Protein AF-A0A0U5K564-F1 (afdb_monomer_lite)

Structure (mmCIF, N/CA/C/O backbone):
data_AF-A0A0U5K564-F1
#
_entry.id   AF-A0A0U5K564-F1
#
loop_
_atom_site.group_PDB
_atom_site.id
_atom_site.type_symbol
_atom_site.label_atom_id
_atom_site.label_alt_id
_atom_site.label_comp_id
_atom_site.label_asym_id
_atom_site.label_entity_id
_atom_site.label_seq_id
_atom_site.pdbx_PDB_ins_code
_atom_site.Cartn_x
_atom_site.Cartn_y
_atom_site.Cartn_z
_atom_site.occupancy
_atom_site.B_iso_or_equiv
_atom_site.auth_seq_id
_atom_site.auth_comp_id
_atom_site.auth_asym_id
_atom_site.auth_atom_id
_atom_site.pdbx_PDB_model_num
ATOM 1 N N . MET A 1 1 ? -19.449 -2.162 -7.744 1.00 60.78 1 MET A N 1
ATOM 2 C CA . MET A 1 1 ? -18.291 -2.873 -8.311 1.00 60.78 1 MET A CA 1
ATOM 3 C C . MET A 1 1 ? -17.247 -1.827 -8.659 1.00 60.78 1 MET A C 1
ATOM 5 O O . MET A 1 1 ? -17.632 -0.798 -9.207 1.00 60.78 1 MET A O 1
ATOM 9 N N . ILE A 1 2 ? -15.998 -2.015 -8.236 1.00 73.31 2 ILE A N 1
ATOM 10 C CA . ILE A 1 2 ? -14.864 -1.159 -8.616 1.00 73.31 2 ILE A CA 1
ATOM 11 C C . ILE A 1 2 ? -13.990 -2.021 -9.522 1.00 73.31 2 ILE A C 1
ATOM 13 O O . ILE A 1 2 ? -13.694 -3.156 -9.152 1.00 73.31 2 ILE A O 1
ATOM 17 N N . LEU A 1 3 ? -13.648 -1.491 -10.692 1.00 79.62 3 LEU A N 1
ATOM 18 C CA . LEU A 1 3 ? -12.834 -2.176 -11.689 1.00 79.62 3 LEU A CA 1
ATOM 19 C C . LEU A 1 3 ? -11.439 -1.564 -11.722 1.00 79.62 3 LEU A C 1
ATOM 21 O O . LEU A 1 3 ? -11.294 -0.353 -11.505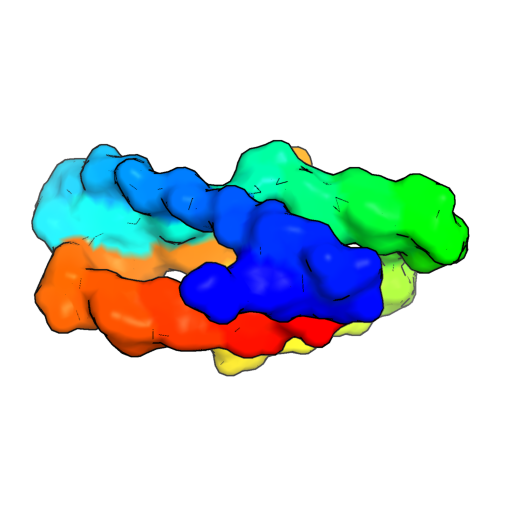 1.00 79.62 3 LEU A O 1
ATOM 25 N N . ASP A 1 4 ? -10.443 -2.404 -11.962 1.00 79.00 4 ASP A N 1
ATOM 26 C CA . ASP A 1 4 ? -9.065 -1.982 -12.180 1.00 79.00 4 ASP A CA 1
ATOM 27 C C . ASP A 1 4 ? -8.860 -1.469 -13.621 1.00 79.00 4 ASP A C 1
ATOM 29 O O . ASP A 1 4 ? -9.810 -1.300 -14.395 1.00 79.00 4 ASP A O 1
ATOM 33 N N . ASN A 1 5 ? -7.606 -1.212 -13.996 1.00 76.19 5 ASN A N 1
ATOM 34 C CA . ASN A 1 5 ? -7.256 -0.752 -15.342 1.00 76.19 5 ASN A CA 1
ATOM 35 C C 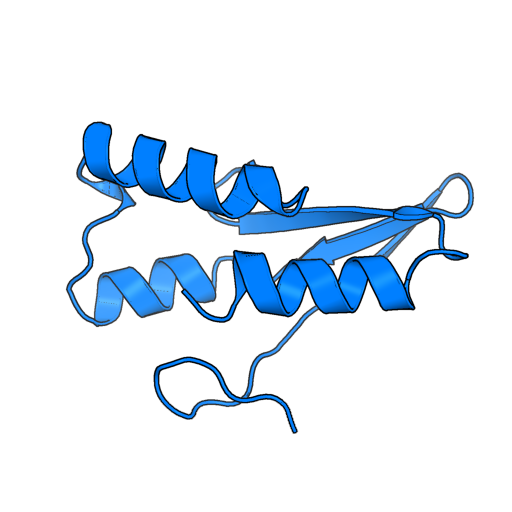. ASN A 1 5 ? -7.388 -1.825 -16.436 1.00 76.19 5 ASN A C 1
ATOM 37 O O . ASN A 1 5 ? -7.380 -1.482 -17.620 1.00 76.19 5 ASN A O 1
ATOM 41 N N . PHE A 1 6 ? -7.554 -3.090 -16.058 1.00 81.00 6 PHE A N 1
ATOM 42 C CA . PHE A 1 6 ? -7.755 -4.225 -16.956 1.00 81.00 6 PHE A CA 1
ATOM 43 C C . PHE A 1 6 ? -9.218 -4.693 -16.989 1.00 81.00 6 PHE A C 1
ATOM 45 O O . PHE A 1 6 ? -9.543 -5.654 -17.682 1.00 81.00 6 PHE A O 1
ATOM 52 N N . ASN A 1 7 ? -10.119 -3.935 -16.347 1.00 82.44 7 ASN A N 1
ATOM 53 C CA . ASN A 1 7 ? -11.554 -4.199 -16.258 1.00 82.44 7 ASN A CA 1
ATOM 54 C C . ASN A 1 7 ? -11.899 -5.457 -15.429 1.00 82.44 7 ASN A C 1
ATOM 56 O O . ASN A 1 7 ? -12.985 -6.023 -15.587 1.00 82.44 7 ASN A O 1
ATOM 60 N N . ASP A 1 8 ? -11.010 -5.837 -14.513 1.00 81.44 8 ASP A N 1
ATOM 61 C CA . ASP A 1 8 ? -11.192 -6.904 -13.534 1.00 81.44 8 ASP A CA 1
ATOM 62 C C . ASP A 1 8 ? -11.695 -6.358 -12.192 1.00 81.44 8 ASP A C 1
ATOM 64 O O . ASP A 1 8 ? -11.520 -5.186 -11.841 1.00 81.44 8 ASP A O 1
ATOM 68 N N . GLU A 1 9 ? -12.364 -7.217 -11.419 1.00 84.88 9 GLU A N 1
ATOM 69 C CA . GLU A 1 9 ? -12.842 -6.856 -10.086 1.00 84.88 9 GLU A CA 1
ATOM 70 C C . GLU A 1 9 ? -11.676 -6.736 -9.098 1.00 84.88 9 GLU A C 1
ATOM 72 O O . GLU A 1 9 ? -10.919 -7.680 -8.871 1.00 84.88 9 GLU A O 1
ATOM 77 N N . ILE A 1 10 ? -11.578 -5.577 -8.444 1.00 84.56 10 ILE A N 1
ATOM 78 C CA . ILE A 1 10 ? -10.556 -5.3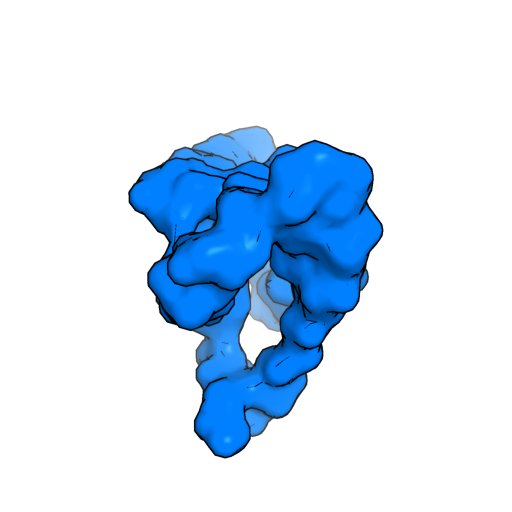44 -7.424 1.00 84.56 10 ILE A CA 1
ATOM 79 C C . ILE A 1 10 ? -10.980 -6.000 -6.112 1.00 84.56 10 ILE A C 1
ATOM 81 O O . ILE A 1 10 ? -11.997 -5.634 -5.513 1.00 84.56 10 ILE A O 1
ATOM 85 N N . THR A 1 11 ? -10.134 -6.894 -5.604 1.00 87.31 11 THR A N 1
ATOM 86 C CA . THR A 1 11 ? -10.274 -7.450 -4.255 1.00 87.31 11 THR A CA 1
ATOM 87 C C . THR A 1 11 ? -9.378 -6.696 -3.277 1.00 87.31 11 THR A C 1
ATOM 89 O O . THR A 1 11 ? -8.171 -6.604 -3.469 1.00 87.31 11 THR A O 1
ATOM 92 N N . ILE A 1 12 ? -9.970 -6.170 -2.202 1.00 90.81 12 ILE A N 1
ATOM 93 C CA . ILE A 1 12 ? -9.243 -5.501 -1.115 1.00 90.81 12 ILE A CA 1
ATOM 94 C C . ILE A 1 12 ? -9.560 -6.223 0.184 1.00 90.81 12 ILE A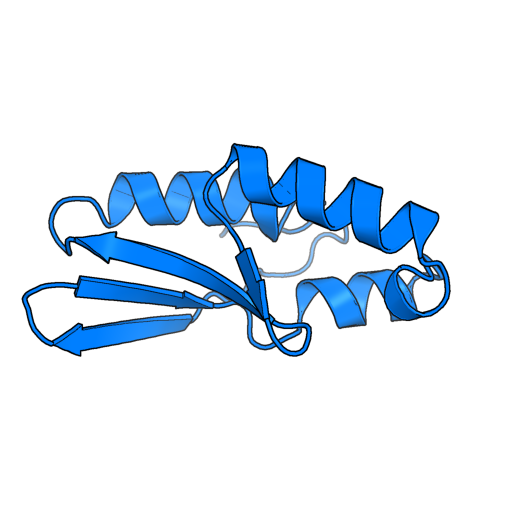 C 1
ATOM 96 O O . ILE A 1 12 ? -10.725 -6.347 0.572 1.00 90.81 12 ILE A O 1
ATOM 100 N N . TYR A 1 13 ? -8.520 -6.634 0.896 1.00 93.75 13 TYR A N 1
ATOM 101 C CA . TYR A 1 13 ? -8.647 -7.251 2.205 1.00 93.75 13 TYR A CA 1
ATOM 102 C C . TYR A 1 13 ? -8.574 -6.193 3.298 1.00 93.75 13 TYR A C 1
ATOM 104 O O . TYR A 1 13 ? -7.682 -5.346 3.314 1.00 93.75 13 TYR A O 1
ATOM 112 N N . ALA A 1 14 ? -9.513 -6.265 4.237 1.00 95.19 14 ALA A N 1
ATOM 113 C CA . ALA A 1 14 ? -9.563 -5.424 5.421 1.00 95.19 14 ALA A CA 1
ATOM 114 C C . ALA A 1 14 ? -9.234 -6.267 6.657 1.00 95.19 14 ALA A C 1
ATOM 116 O O . ALA A 1 14 ? -10.017 -7.124 7.062 1.00 95.19 14 ALA A O 1
ATOM 117 N N . ILE A 1 15 ? -8.075 -6.017 7.257 1.00 96.31 15 ILE A N 1
ATOM 118 C CA . ILE A 1 15 ? -7.575 -6.745 8.423 1.00 96.31 15 ILE A CA 1
ATOM 119 C C . ILE A 1 15 ? -7.697 -5.832 9.638 1.00 96.31 15 ILE A C 1
ATOM 121 O O . ILE A 1 15 ? -7.094 -4.755 9.688 1.00 96.31 15 ILE A O 1
ATOM 125 N N . GLU A 1 16 ? -8.481 -6.246 10.631 1.00 96.19 16 GLU A N 1
ATOM 126 C CA . GLU A 1 16 ? -8.538 -5.524 11.897 1.00 96.19 16 GLU A CA 1
ATOM 127 C C . GLU A 1 16 ? -7.209 -5.640 12.646 1.00 96.19 16 GLU A C 1
ATOM 129 O O . GLU A 1 16 ? -6.642 -6.722 12.785 1.00 96.19 16 GLU A O 1
ATOM 134 N N . LEU A 1 17 ? -6.731 -4.511 13.161 1.00 96.50 17 LEU A N 1
ATOM 135 C CA . LEU A 1 17 ? -5.533 -4.438 13.985 1.00 96.50 17 LEU A CA 1
ATOM 136 C C . LEU A 1 17 ? -5.892 -3.945 15.398 1.00 96.50 17 LEU A C 1
ATOM 138 O O . LEU A 1 17 ? -6.917 -3.274 15.585 1.00 96.50 17 LEU A O 1
ATOM 142 N N . PRO A 1 18 ? -5.034 -4.202 16.406 1.00 95.94 18 PRO A N 1
ATOM 143 C CA . PRO A 1 18 ? -5.188 -3.617 17.735 1.00 95.94 18 PRO A CA 1
ATOM 144 C C . PRO A 1 18 ? -5.267 -2.082 17.704 1.00 95.94 18 PRO A C 1
ATOM 146 O O . PRO A 1 18 ? -4.867 -1.429 16.737 1.00 95.94 18 PRO A O 1
ATOM 149 N N . ASN A 1 19 ? -5.738 -1.483 18.802 1.00 95.00 19 ASN A N 1
ATOM 150 C CA . ASN A 1 19 ? -5.837 -0.025 18.974 1.00 95.00 19 ASN A CA 1
ATOM 151 C C . ASN A 1 19 ? -6.759 0.667 17.957 1.00 95.00 19 ASN A C 1
ATOM 153 O O . ASN A 1 19 ? -6.478 1.777 17.505 1.00 95.00 19 ASN A O 1
ATOM 157 N N . ASN A 1 20 ? -7.875 0.017 17.612 1.00 95.44 20 ASN A N 1
ATOM 158 C CA . ASN A 1 20 ? -8.898 0.566 16.721 1.00 95.44 20 ASN A CA 1
ATOM 159 C C . ASN A 1 20 ? -8.346 0.954 15.336 1.00 95.44 20 ASN A C 1
ATOM 161 O O . ASN A 1 20 ? -8.751 1.963 14.746 1.00 95.44 20 ASN A O 1
ATOM 165 N N . LYS A 1 21 ? -7.402 0.153 14.830 1.00 97.69 21 LYS A N 1
ATOM 166 C CA . LYS A 1 21 ? -6.793 0.306 13.509 1.00 97.69 21 LYS A CA 1
ATOM 167 C C . LYS A 1 21 ? -7.299 -0.758 12.538 1.00 97.69 21 LYS A C 1
ATOM 169 O O . LYS A 1 21 ? -7.844 -1.787 12.935 1.00 97.69 21 LYS A O 1
ATOM 174 N N . ILE A 1 22 ? -7.112 -0.484 11.257 1.00 97.56 22 ILE A N 1
ATOM 175 C CA . ILE A 1 22 ? -7.438 -1.369 10.144 1.00 97.56 22 ILE A CA 1
ATOM 176 C C . ILE A 1 22 ? -6.325 -1.272 9.100 1.00 97.56 22 ILE A C 1
ATOM 178 O O . ILE A 1 22 ? -5.883 -0.162 8.788 1.00 97.56 22 ILE A O 1
ATOM 182 N N . LYS A 1 23 ? -5.853 -2.419 8.602 1.00 96.69 23 LYS A N 1
ATOM 183 C CA . LYS A 1 23 ? -4.950 -2.527 7.446 1.00 96.69 23 LYS A CA 1
ATOM 184 C C . LYS A 1 23 ? -5.785 -2.902 6.227 1.00 96.69 23 LYS A C 1
ATOM 186 O O . LYS A 1 23 ? -6.540 -3.867 6.276 1.00 96.69 23 LYS A O 1
ATOM 191 N N . LEU A 1 24 ? -5.638 -2.138 5.155 1.00 96.00 24 LEU A N 1
ATOM 192 C CA . LEU A 1 24 ? -6.068 -2.511 3.813 1.00 96.00 24 LEU A CA 1
ATOM 193 C C . LEU A 1 24 ? -4.872 -3.114 3.083 1.00 96.00 24 LEU A C 1
ATOM 195 O O . LEU A 1 24 ? -3.766 -2.592 3.236 1.00 96.00 24 LEU A O 1
ATOM 199 N N . THR A 1 25 ? -5.078 -4.203 2.348 1.00 95.31 25 THR A N 1
ATOM 200 C CA . THR A 1 25 ? -4.053 -4.825 1.497 1.00 95.31 25 THR A CA 1
ATOM 201 C C . THR A 1 25 ? -4.674 -5.450 0.253 1.00 95.31 25 THR A C 1
ATOM 203 O O . THR A 1 25 ? -5.832 -5.874 0.288 1.00 95.31 25 THR A O 1
ATOM 206 N N . ASP A 1 26 ? -3.906 -5.500 -0.830 1.00 92.62 26 ASP A N 1
ATOM 207 C CA . ASP A 1 26 ? -4.248 -6.184 -2.079 1.00 92.62 26 ASP A CA 1
ATOM 208 C C . ASP A 1 26 ? -3.545 -7.546 -2.232 1.00 92.62 26 ASP A C 1
ATOM 210 O O . ASP A 1 26 ? -3.811 -8.256 -3.195 1.00 92.62 26 ASP A O 1
ATOM 214 N N . HIS A 1 27 ? -2.689 -7.930 -1.277 1.00 92.25 27 HIS A N 1
ATOM 215 C CA . HIS A 1 27 ? -2.027 -9.239 -1.232 1.00 92.25 27 HIS A CA 1
ATOM 216 C C . HIS A 1 27 ? -1.220 -9.557 -2.513 1.00 92.25 27 HIS A C 1
ATOM 218 O O . HIS A 1 27 ? -1.402 -10.606 -3.136 1.00 92.25 27 HIS A O 1
ATOM 224 N N . ASP A 1 28 ? -0.358 -8.613 -2.910 1.00 91.38 28 ASP A N 1
ATOM 225 C CA . ASP A 1 28 ? 0.517 -8.616 -4.102 1.00 91.38 28 ASP A CA 1
ATOM 226 C C . ASP A 1 28 ? -0.198 -8.512 -5.454 1.00 91.38 28 ASP A C 1
ATOM 228 O O . ASP A 1 28 ? 0.456 -8.506 -6.504 1.00 91.38 28 ASP A O 1
ATOM 232 N N . TRP A 1 29 ? -1.531 -8.448 -5.464 1.00 90.62 29 TRP A N 1
ATOM 233 C CA . TRP A 1 29 ? -2.305 -8.591 -6.691 1.00 90.62 29 TRP A CA 1
ATOM 234 C C . TRP A 1 29 ? -1.951 -7.534 -7.740 1.00 90.62 29 TRP A C 1
ATOM 236 O O . TRP A 1 29 ? -1.665 -7.890 -8.882 1.00 90.62 29 TRP A O 1
ATOM 246 N N . THR A 1 30 ? -1.883 -6.254 -7.362 1.00 90.50 30 THR A N 1
ATOM 247 C CA . THR A 1 30 ? -1.615 -5.166 -8.317 1.00 90.50 30 THR A CA 1
ATOM 248 C C . THR A 1 30 ? -0.235 -5.317 -8.952 1.00 90.50 30 THR A C 1
ATOM 250 O O . THR A 1 30 ? -0.086 -5.211 -10.168 1.00 90.50 30 THR A O 1
ATOM 253 N N . LEU A 1 31 ? 0.795 -5.588 -8.143 1.00 91.50 31 LEU A N 1
ATOM 254 C CA . LEU A 1 31 ? 2.160 -5.726 -8.650 1.00 91.50 31 LEU A CA 1
ATOM 255 C C . LEU A 1 31 ? 2.317 -6.960 -9.539 1.00 91.50 31 LEU A C 1
ATOM 257 O O . LEU A 1 31 ? 3.023 -6.887 -10.543 1.00 91.50 31 LEU A O 1
ATOM 261 N N . ASN A 1 32 ? 1.655 -8.068 -9.207 1.00 91.12 32 ASN A N 1
ATOM 262 C CA . ASN A 1 32 ? 1.661 -9.262 -10.050 1.00 91.12 32 ASN A CA 1
ATOM 263 C C . ASN A 1 32 ? 0.936 -9.009 -11.375 1.00 91.12 32 ASN A C 1
ATOM 265 O O . ASN A 1 32 ? 1.491 -9.313 -12.428 1.00 91.12 32 ASN A O 1
ATOM 269 N N . ASN A 1 33 ? -0.233 -8.370 -11.334 1.00 89.44 33 ASN A N 1
ATOM 270 C CA . ASN A 1 33 ? -1.010 -8.045 -12.527 1.00 89.44 33 ASN A CA 1
ATOM 271 C C . ASN A 1 33 ? -0.224 -7.135 -13.493 1.00 89.44 33 ASN A C 1
ATOM 273 O O . ASN A 1 33 ? -0.153 -7.390 -14.696 1.00 89.44 33 ASN A O 1
ATOM 277 N N . LEU A 1 34 ? 0.455 -6.112 -12.966 1.00 89.62 34 LEU A N 1
ATOM 278 C CA . LEU A 1 34 ? 1.316 -5.224 -13.754 1.00 89.62 34 LEU A CA 1
ATOM 279 C C . LEU A 1 34 ? 2.484 -5.978 -14.413 1.00 89.62 34 LEU A C 1
ATOM 281 O O . LEU A 1 34 ? 2.776 -5.760 -15.591 1.00 89.62 34 LEU A O 1
ATOM 285 N N . GLU A 1 35 ? 3.139 -6.884 -13.685 1.00 90.25 35 GLU A N 1
ATOM 286 C CA . GLU A 1 35 ? 4.229 -7.709 -14.221 1.00 90.25 35 GLU A CA 1
ATOM 287 C C . GLU A 1 35 ? 3.741 -8.678 -15.308 1.00 90.25 35 GLU A C 1
ATOM 289 O O . GLU A 1 35 ? 4.398 -8.807 -16.346 1.00 90.25 35 GLU A O 1
ATOM 294 N N . GLU A 1 36 ? 2.582 -9.314 -15.112 1.00 89.88 36 GLU A N 1
ATOM 295 C CA . GLU A 1 36 ? 1.942 -10.201 -16.096 1.00 89.88 36 GLU A CA 1
ATOM 296 C C . GLU A 1 36 ? 1.616 -9.465 -17.404 1.00 89.88 36 GLU A C 1
ATOM 298 O O . GLU A 1 36 ? 1.779 -10.022 -18.491 1.00 89.88 36 GLU A O 1
ATOM 303 N N . HIS A 1 37 ? 1.285 -8.175 -17.315 1.00 89.12 37 HIS A N 1
ATOM 304 C CA . HIS A 1 37 ? 1.062 -7.293 -18.463 1.00 89.12 37 HIS A CA 1
ATOM 305 C C . HIS A 1 37 ? 2.345 -6.629 -19.003 1.00 89.12 37 HIS A C 1
ATOM 307 O O . HIS A 1 37 ? 2.294 -5.761 -19.878 1.00 89.12 37 HIS A O 1
ATOM 313 N N . GLY A 1 38 ? 3.523 -7.046 -18.529 1.00 90.00 38 GLY A N 1
ATOM 314 C CA . GLY A 1 38 ? 4.826 -6.615 -19.046 1.00 90.00 38 GLY A CA 1
ATOM 315 C C . GLY A 1 38 ? 5.390 -5.342 -18.407 1.00 90.00 38 GLY A C 1
ATOM 316 O O . GLY A 1 38 ? 6.489 -4.895 -18.773 1.00 90.00 38 GLY A O 1
ATOM 317 N N . VAL A 1 39 ? 4.708 -4.772 -17.414 1.00 89.56 39 VAL A N 1
ATOM 318 C CA . VAL A 1 39 ? 5.201 -3.640 -16.624 1.00 89.56 39 VAL A CA 1
ATOM 319 C C . VAL A 1 39 ? 6.167 -4.167 -15.561 1.00 89.56 39 VAL A C 1
ATOM 321 O O . VAL A 1 39 ? 5.809 -4.477 -14.434 1.00 89.56 39 VAL A O 1
ATOM 324 N N . ASN A 1 40 ? 7.441 -4.263 -15.940 1.00 89.44 40 ASN A N 1
ATOM 325 C CA . ASN A 1 40 ? 8.494 -4.869 -15.120 1.00 89.44 40 ASN A CA 1
ATOM 326 C C . ASN A 1 40 ? 8.947 -3.961 -13.944 1.00 89.44 40 ASN A C 1
ATOM 328 O O . ASN A 1 40 ? 10.073 -3.443 -13.958 1.00 89.44 40 ASN A O 1
ATOM 332 N N . ILE A 1 41 ? 8.102 -3.697 -12.950 1.00 92.00 41 ILE A N 1
ATOM 333 C CA . ILE A 1 41 ? 8.398 -2.861 -11.773 1.00 92.00 41 ILE A CA 1
ATOM 334 C C . ILE A 1 41 ? 9.490 -3.481 -10.887 1.00 92.00 41 ILE A C 1
ATOM 336 O O . ILE A 1 41 ? 10.450 -2.788 -10.542 1.00 92.00 41 ILE A O 1
ATOM 340 N N . ARG A 1 42 ? 9.422 -4.781 -10.584 1.00 89.94 42 ARG A N 1
ATOM 341 C CA . ARG A 1 42 ? 10.352 -5.497 -9.687 1.00 89.94 42 ARG A CA 1
ATOM 342 C C . ARG A 1 42 ? 11.784 -5.520 -10.225 1.00 89.94 42 ARG A C 1
ATOM 344 O O . ARG A 1 42 ? 12.750 -5.426 -9.472 1.00 89.94 42 ARG A O 1
ATOM 351 N N . ARG A 1 43 ? 11.945 -5.604 -11.551 1.00 89.38 43 ARG A N 1
ATOM 352 C CA . ARG A 1 43 ? 13.264 -5.735 -12.206 1.00 89.38 43 ARG A CA 1
ATOM 353 C C . ARG A 1 43 ? 14.013 -4.414 -12.394 1.00 89.38 43 ARG A C 1
ATOM 355 O O . ARG A 1 43 ? 15.184 -4.435 -12.767 1.00 89.38 43 ARG A O 1
ATOM 362 N N . SER A 1 44 ? 13.375 -3.261 -12.177 1.00 93.31 44 SER A N 1
ATOM 363 C CA . SER A 1 44 ? 14.009 -1.949 -12.359 1.00 93.31 44 SER A CA 1
ATOM 364 C C . SER A 1 44 ? 13.897 -1.100 -11.109 1.00 93.31 44 SER A C 1
ATOM 366 O O . SER A 1 44 ? 12.815 -0.647 -10.750 1.00 93.31 44 SER A O 1
ATOM 368 N N . LYS A 1 45 ? 15.050 -0.781 -10.512 1.00 93.94 45 LYS A N 1
ATOM 369 C CA . LYS A 1 45 ? 15.138 0.107 -9.343 1.00 93.94 45 LYS A CA 1
ATOM 370 C C . LYS A 1 45 ? 14.485 1.468 -9.592 1.00 93.94 45 LYS A C 1
ATOM 372 O O . LYS A 1 45 ? 13.834 2.006 -8.706 1.00 93.94 45 LYS A O 1
ATOM 377 N N . THR A 1 46 ? 14.634 2.018 -10.798 1.00 95.81 46 THR A N 1
ATOM 378 C CA . THR A 1 46 ? 14.040 3.311 -11.156 1.00 95.81 46 THR A CA 1
ATOM 379 C C . THR A 1 46 ? 12.523 3.221 -11.252 1.00 95.81 46 THR A C 1
ATOM 381 O O . THR A 1 46 ? 11.839 4.056 -10.670 1.00 95.81 46 THR A O 1
ATOM 384 N N . ARG A 1 47 ? 11.985 2.200 -11.938 1.00 94.12 47 ARG A N 1
ATOM 385 C CA . ARG A 1 47 ? 10.527 2.011 -12.043 1.00 94.12 47 ARG A CA 1
ATOM 386 C C . ARG A 1 47 ? 9.911 1.714 -10.686 1.00 94.12 47 ARG A C 1
ATOM 388 O O . ARG A 1 47 ? 8.892 2.305 -10.358 1.00 94.12 47 ARG A O 1
ATOM 395 N N . ARG A 1 48 ? 10.572 0.878 -9.880 1.00 94.50 48 ARG A N 1
ATOM 396 C CA . ARG A 1 48 ? 10.166 0.600 -8.505 1.00 94.50 48 ARG A CA 1
ATOM 397 C C . ARG A 1 48 ? 10.081 1.872 -7.675 1.00 94.50 48 ARG A C 1
ATOM 399 O O . ARG A 1 48 ? 9.058 2.110 -7.056 1.00 94.50 48 ARG A O 1
ATOM 406 N N . LYS A 1 49 ? 11.106 2.724 -7.735 1.00 95.38 49 LYS A N 1
ATOM 407 C CA . LYS A 1 49 ? 11.111 3.998 -7.010 1.00 95.38 49 LYS A CA 1
ATOM 408 C C . LYS A 1 49 ? 10.006 4.948 -7.476 1.00 95.38 49 LYS A C 1
ATOM 410 O O . LYS A 1 49 ? 9.409 5.622 -6.648 1.00 95.38 49 LYS A O 1
ATOM 415 N N . ILE A 1 50 ? 9.746 5.027 -8.784 1.00 94.50 50 ILE A N 1
ATOM 416 C CA . ILE A 1 50 ? 8.638 5.835 -9.318 1.00 94.50 50 ILE A CA 1
ATOM 417 C C . ILE A 1 50 ? 7.314 5.305 -8.767 1.00 94.50 50 ILE A C 1
ATOM 419 O O . ILE A 1 50 ? 6.582 6.062 -8.149 1.00 94.50 50 ILE A O 1
ATOM 423 N N . PHE A 1 51 ? 7.063 4.003 -8.902 1.00 94.19 51 PHE A N 1
ATOM 424 C CA . PHE A 1 51 ? 5.861 3.353 -8.387 1.00 94.19 51 PHE A CA 1
ATOM 425 C C . PHE A 1 51 ? 5.663 3.591 -6.883 1.00 94.19 51 PHE A C 1
ATOM 427 O O . PHE A 1 51 ? 4.610 4.057 -6.464 1.00 94.19 51 PHE A O 1
ATOM 434 N N . GLU A 1 52 ? 6.698 3.350 -6.075 1.00 95.19 52 GLU A N 1
ATOM 435 C CA . GLU A 1 52 ? 6.673 3.583 -4.627 1.00 95.19 52 GLU A CA 1
ATOM 436 C C . GLU A 1 52 ? 6.368 5.047 -4.283 1.00 95.19 52 GLU A C 1
ATOM 438 O O . GLU A 1 52 ? 5.590 5.313 -3.367 1.00 95.19 52 GLU A O 1
ATOM 443 N N . ASN A 1 53 ? 6.940 6.004 -5.020 1.00 95.00 53 ASN A N 1
ATOM 444 C CA . ASN A 1 53 ? 6.657 7.424 -4.816 1.00 95.00 53 ASN A CA 1
ATOM 445 C C . ASN A 1 53 ? 5.195 7.768 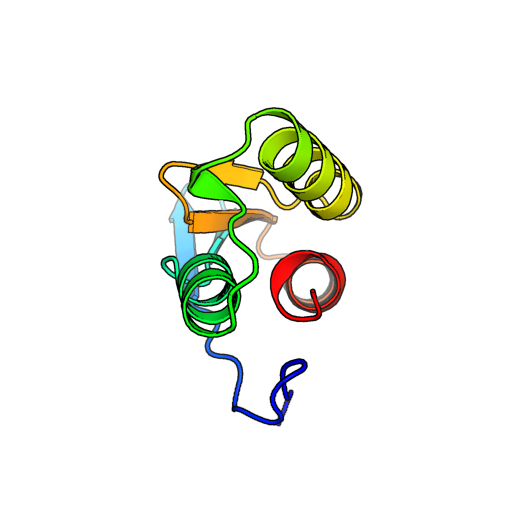-5.133 1.00 95.00 53 ASN A C 1
ATOM 447 O O . ASN A 1 53 ? 4.571 8.497 -4.359 1.00 95.00 53 ASN A O 1
ATOM 451 N N . GLU A 1 54 ? 4.651 7.236 -6.231 1.00 94.00 54 GLU A N 1
ATOM 452 C CA . GLU A 1 54 ? 3.261 7.476 -6.625 1.00 94.00 54 GLU A CA 1
ATOM 453 C C . GLU A 1 54 ? 2.291 6.940 -5.563 1.00 94.00 54 GLU A C 1
ATOM 455 O O . GLU A 1 54 ? 1.474 7.704 -5.045 1.00 94.00 54 GLU A O 1
ATOM 460 N N . VAL A 1 55 ? 2.428 5.675 -5.142 1.00 94.94 55 VAL A N 1
ATOM 461 C CA . VAL A 1 55 ? 1.522 5.071 -4.141 1.00 94.94 55 VAL A CA 1
ATOM 462 C C . VAL A 1 55 ? 1.650 5.760 -2.772 1.00 94.94 55 VAL A C 1
ATOM 464 O O . VAL A 1 55 ? 0.655 5.954 -2.064 1.00 94.94 55 VAL A O 1
ATOM 467 N N . THR A 1 56 ? 2.858 6.220 -2.417 1.00 95.56 56 THR A N 1
ATOM 468 C CA . THR A 1 56 ? 3.125 6.912 -1.144 1.00 95.56 56 THR A CA 1
ATOM 469 C C . THR A 1 56 ? 2.368 8.234 -1.047 1.00 95.56 56 THR A C 1
ATOM 471 O O . THR A 1 56 ? 1.955 8.617 0.051 1.00 95.56 56 THR A O 1
ATOM 474 N N . SER A 1 57 ? 2.104 8.913 -2.169 1.00 94.44 57 SER A N 1
ATOM 475 C CA . SER A 1 57 ? 1.314 10.154 -2.179 1.00 94.44 57 SER A CA 1
ATOM 476 C C . SER A 1 57 ? -0.131 9.960 -1.681 1.00 94.44 57 SER A C 1
ATOM 478 O O . SER A 1 57 ? -0.729 10.888 -1.135 1.00 94.44 57 SER A O 1
ATOM 480 N N . TYR A 1 58 ? -0.651 8.728 -1.752 1.00 95.25 58 TYR A N 1
ATOM 481 C CA . TYR A 1 58 ? -1.969 8.325 -1.245 1.00 95.25 58 TYR A CA 1
ATOM 482 C C . TYR A 1 58 ? -1.921 7.717 0.169 1.00 95.25 58 TYR A C 1
ATOM 484 O O . TYR A 1 58 ? -2.951 7.324 0.728 1.00 95.25 58 TYR A O 1
ATOM 492 N N . GLY A 1 59 ? -0.735 7.645 0.777 1.00 95.31 59 GLY A N 1
ATOM 493 C CA . GLY A 1 59 ? -0.512 6.979 2.061 1.00 95.31 59 GLY A CA 1
ATOM 494 C C . GLY A 1 59 ? -0.518 5.451 1.969 1.00 95.31 59 GLY A C 1
ATOM 495 O O . GLY A 1 59 ? -0.698 4.787 2.993 1.00 95.31 59 GLY A O 1
ATOM 496 N N . VAL A 1 60 ? -0.353 4.902 0.763 1.00 96.56 60 VAL A N 1
ATOM 497 C CA . VAL A 1 60 ? -0.146 3.473 0.523 1.00 96.56 60 VAL A CA 1
ATOM 498 C C . VAL A 1 60 ? 1.353 3.194 0.565 1.00 96.56 60 VAL A C 1
ATOM 500 O O . VAL A 1 60 ? 2.151 3.960 0.034 1.00 96.56 60 VAL A O 1
ATOM 503 N N . VAL A 1 61 ? 1.746 2.108 1.216 1.00 95.75 61 VAL A N 1
ATOM 504 C CA . VAL A 1 61 ? 3.136 1.657 1.291 1.00 95.75 61 VAL A CA 1
ATOM 505 C C . VAL A 1 61 ? 3.273 0.309 0.609 1.00 95.75 61 VAL A C 1
ATOM 507 O O . VAL A 1 61 ? 2.360 -0.513 0.680 1.00 95.75 61 VAL A O 1
ATOM 510 N N . VAL A 1 62 ? 4.425 0.077 -0.015 1.00 94.25 62 VAL A N 1
ATOM 511 C CA . VAL A 1 62 ? 4.776 -1.221 -0.597 1.00 94.25 62 VAL A CA 1
ATOM 512 C C . VAL A 1 62 ? 5.712 -1.945 0.365 1.00 94.25 62 VAL A C 1
ATOM 514 O O . VAL A 1 62 ? 6.780 -1.422 0.683 1.00 94.25 62 VAL A O 1
ATOM 517 N N . SER A 1 63 ? 5.326 -3.127 0.842 1.00 89.31 63 SER A N 1
ATOM 518 C CA . SER A 1 63 ? 6.156 -3.982 1.704 1.00 89.31 63 SER A CA 1
ATOM 519 C C . SER A 1 63 ? 6.045 -5.413 1.222 1.00 89.31 6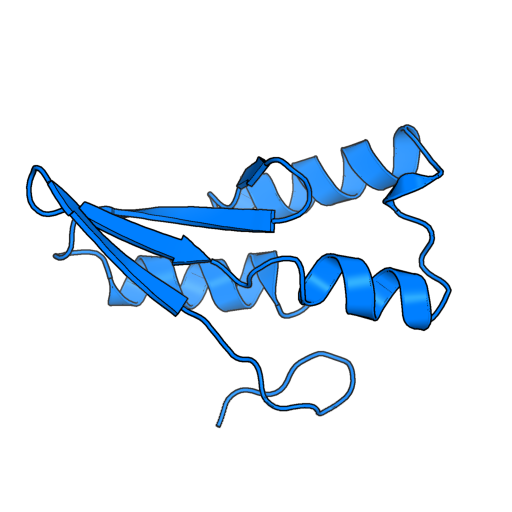3 SER A C 1
ATOM 521 O O . SER A 1 63 ? 4.935 -5.897 1.066 1.00 89.31 63 SER A O 1
ATOM 523 N N . ASP A 1 64 ? 7.177 -6.076 0.989 1.00 88.56 64 ASP A N 1
ATOM 524 C CA . ASP A 1 64 ? 7.217 -7.454 0.471 1.00 88.56 64 ASP A CA 1
ATOM 525 C C . ASP A 1 64 ? 6.407 -7.656 -0.822 1.00 88.56 64 ASP A C 1
ATOM 527 O O . ASP A 1 64 ? 5.924 -8.743 -1.090 1.00 88.56 64 ASP A O 1
ATOM 531 N N . ASP A 1 65 ? 6.322 -6.594 -1.634 1.00 90.31 65 ASP A N 1
ATOM 532 C CA . ASP A 1 65 ? 5.516 -6.498 -2.859 1.00 90.31 65 ASP A CA 1
ATOM 533 C C . ASP A 1 65 ? 3.994 -6.403 -2.668 1.00 90.31 65 ASP A C 1
ATOM 535 O O . ASP A 1 65 ? 3.265 -6.285 -3.654 1.00 90.31 65 ASP A O 1
ATOM 539 N N . GLU A 1 66 ? 3.532 -6.276 -1.423 1.00 92.31 66 GLU A N 1
ATOM 540 C CA . GLU A 1 66 ? 2.136 -5.989 -1.108 1.00 92.31 66 GLU A CA 1
ATOM 541 C C . GLU A 1 66 ? 1.913 -4.483 -1.001 1.00 92.31 66 GLU A C 1
ATOM 543 O O . GLU A 1 66 ? 2.677 -3.774 -0.327 1.00 92.31 66 GLU A O 1
ATOM 548 N N . LEU A 1 67 ? 0.810 -3.987 -1.565 1.00 95.06 67 LEU A N 1
ATOM 549 C CA . LEU A 1 67 ? 0.341 -2.645 -1.259 1.00 95.06 67 LEU A CA 1
ATOM 550 C C . LEU A 1 67 ? -0.463 -2.687 0.028 1.00 95.06 67 LEU A C 1
ATOM 552 O O . LEU A 1 67 ? -1.382 -3.487 0.192 1.00 95.06 67 LEU A O 1
ATOM 556 N N . SER A 1 68 ? -0.162 -1.777 0.951 1.00 96.19 68 SER A N 1
ATOM 557 C CA . SER A 1 68 ? -0.920 -1.677 2.188 1.00 96.19 68 SER A CA 1
ATOM 558 C C . SER A 1 68 ? -1.133 -0.255 2.674 1.00 96.19 68 SER A C 1
ATOM 560 O O . SER A 1 68 ? -0.329 0.643 2.445 1.00 96.19 68 SER A O 1
ATOM 562 N N . LEU A 1 69 ? -2.240 -0.043 3.381 1.00 96.62 69 LEU A N 1
ATOM 563 C CA . LEU A 1 69 ? -2.548 1.220 4.042 1.00 96.62 69 LEU A CA 1
ATOM 564 C C . LEU A 1 69 ? -3.141 0.929 5.413 1.00 96.62 69 LEU A C 1
ATOM 566 O O . LEU A 1 69 ? -4.104 0.177 5.539 1.00 96.62 69 LEU A O 1
ATOM 570 N N . THR A 1 70 ? -2.584 1.547 6.453 1.00 97.12 70 THR A N 1
ATOM 571 C CA . THR A 1 70 ? -3.112 1.438 7.819 1.00 97.12 70 THR A CA 1
ATOM 572 C C . THR A 1 70 ? -3.765 2.745 8.247 1.00 97.12 70 THR A C 1
ATOM 574 O O . THR A 1 70 ? -3.165 3.813 8.144 1.00 97.12 70 THR A O 1
ATOM 577 N N . ALA A 1 71 ? -4.981 2.668 8.781 1.00 97.12 71 ALA A N 1
ATOM 578 C CA . ALA A 1 71 ? -5.719 3.821 9.290 1.00 97.12 71 ALA A CA 1
ATOM 579 C C . ALA A 1 71 ? -6.474 3.479 10.580 1.00 97.12 71 ALA A C 1
ATOM 581 O O . ALA A 1 71 ? -6.579 2.316 10.970 1.00 97.12 71 ALA A O 1
ATOM 582 N N . SER A 1 72 ? -7.010 4.492 11.263 1.00 97.31 72 SER A N 1
ATOM 583 C CA . SER A 1 72 ? -8.011 4.264 12.308 1.00 97.31 72 SER A CA 1
ATOM 584 C C . SER A 1 72 ? -9.309 3.749 11.682 1.00 97.31 72 SER A C 1
ATOM 586 O O . SER A 1 72 ? -9.670 4.166 10.580 1.00 97.31 72 SER A O 1
ATOM 588 N N . LYS A 1 73 ? -10.068 2.910 12.397 1.00 95.50 73 LYS A N 1
ATOM 589 C CA . LYS A 1 73 ? -11.374 2.418 11.915 1.00 95.50 73 LYS A CA 1
ATOM 590 C C . LYS A 1 73 ? -12.338 3.564 11.571 1.00 95.50 73 LYS A C 1
ATOM 592 O O . LYS A 1 73 ? -13.071 3.478 10.595 1.00 95.50 73 LYS A O 1
ATOM 597 N N . SER A 1 74 ? -12.268 4.682 12.301 1.00 96.56 74 SER A N 1
ATOM 598 C CA . SER A 1 74 ? -13.053 5.896 12.019 1.00 96.56 74 SER A CA 1
ATOM 599 C C . SER A 1 74 ? -12.767 6.534 10.655 1.00 96.56 74 SER A C 1
ATOM 601 O O . SER A 1 74 ? -13.613 7.252 10.133 1.00 96.56 74 SER A O 1
ATOM 603 N N . LYS A 1 75 ? -11.593 6.274 10.068 1.00 96.69 75 LYS A N 1
ATOM 604 C CA . LYS A 1 75 ? -11.170 6.786 8.758 1.00 96.69 75 LYS A CA 1
ATOM 605 C C . LYS A 1 75 ? -11.238 5.727 7.659 1.00 96.69 75 LYS A C 1
ATOM 607 O O . LYS A 1 75 ? -10.681 5.934 6.586 1.00 96.69 75 LYS A O 1
ATOM 612 N N . PHE A 1 76 ? -11.915 4.603 7.896 1.00 95.38 76 PHE A N 1
ATOM 613 C CA . PHE A 1 76 ? -11.976 3.490 6.947 1.00 95.38 76 PHE A CA 1
ATOM 614 C C . PHE A 1 76 ? -12.440 3.916 5.546 1.00 95.38 76 PHE A C 1
ATOM 616 O O . PHE A 1 76 ? -11.830 3.524 4.558 1.00 95.38 76 PHE A O 1
ATOM 623 N N . THR A 1 77 ? -13.475 4.753 5.443 1.00 94.81 77 THR A N 1
ATOM 624 C CA . THR A 1 77 ? -13.994 5.205 4.142 1.00 94.81 77 THR A CA 1
ATOM 625 C C . THR A 1 77 ? -12.959 6.007 3.348 1.00 94.81 77 THR A C 1
ATOM 627 O O . THR A 1 77 ? -12.764 5.740 2.165 1.00 94.81 77 THR A O 1
ATOM 630 N N . GLU A 1 78 ? -12.265 6.944 4.002 1.00 96.00 78 GLU A N 1
ATOM 631 C CA . GLU A 1 78 ? -11.182 7.740 3.401 1.00 96.00 78 GLU A CA 1
ATOM 632 C C . GLU A 1 78 ? -10.002 6.841 3.009 1.00 96.00 78 GLU A C 1
ATOM 634 O O . GLU A 1 78 ? -9.501 6.906 1.890 1.00 96.00 78 GLU A O 1
ATOM 639 N N . ALA A 1 79 ? -9.599 5.950 3.917 1.00 95.94 79 ALA A N 1
ATOM 640 C CA . ALA A 1 79 ? -8.540 4.973 3.707 1.00 95.94 79 ALA A CA 1
ATOM 641 C C . ALA A 1 79 ? -8.811 4.080 2.489 1.00 95.94 79 ALA A C 1
ATOM 643 O O . ALA A 1 79 ? -7.934 3.918 1.646 1.00 95.94 79 ALA A O 1
ATOM 644 N N . LYS A 1 80 ? -10.037 3.559 2.364 1.00 94.69 80 LYS A N 1
ATOM 645 C CA . LYS A 1 80 ? -10.471 2.743 1.225 1.00 94.69 80 LYS A CA 1
ATOM 646 C C . LYS A 1 80 ? -10.410 3.527 -0.080 1.00 94.69 80 LYS A C 1
ATOM 648 O O . LYS A 1 80 ? -9.939 3.001 -1.080 1.00 94.69 80 LYS A O 1
ATOM 653 N N . HIS A 1 81 ? -10.886 4.771 -0.073 1.00 93.94 81 HIS A N 1
ATOM 654 C CA . HIS A 1 81 ? -10.878 5.615 -1.263 1.00 93.94 81 HIS A CA 1
ATOM 655 C C . HIS A 1 81 ? -9.451 5.869 -1.760 1.00 93.94 81 HIS A C 1
ATOM 657 O O . HIS A 1 81 ? -9.156 5.565 -2.911 1.00 93.94 81 HIS A O 1
ATOM 663 N N . ARG A 1 82 ? -8.547 6.296 -0.868 1.00 94.50 82 ARG A N 1
ATOM 664 C CA . ARG A 1 82 ? -7.133 6.505 -1.211 1.00 94.50 82 ARG A CA 1
ATOM 665 C C . ARG A 1 82 ? -6.436 5.230 -1.674 1.00 94.50 82 ARG A C 1
ATOM 667 O O . ARG A 1 82 ? -5.648 5.285 -2.606 1.00 94.50 82 ARG A O 1
ATOM 674 N N . PHE A 1 83 ? -6.729 4.092 -1.040 1.00 94.81 83 PHE A N 1
ATOM 675 C CA . PHE A 1 83 ? -6.141 2.810 -1.429 1.00 94.81 83 PHE A CA 1
ATOM 676 C C . PHE A 1 83 ? -6.552 2.402 -2.847 1.00 94.81 83 PHE A C 1
ATOM 678 O O . PHE A 1 83 ? -5.722 1.947 -3.622 1.00 94.81 83 PHE A O 1
ATOM 685 N N . VAL A 1 84 ? -7.817 2.614 -3.218 1.00 91.69 84 VAL A N 1
ATOM 686 C CA . VAL A 1 84 ? -8.287 2.353 -4.585 1.00 91.69 84 VAL A CA 1
ATOM 687 C C . VAL A 1 84 ? -7.638 3.310 -5.582 1.00 91.69 84 VAL A C 1
ATOM 689 O O . VAL A 1 84 ? -7.168 2.863 -6.620 1.00 91.69 84 VAL A O 1
ATOM 692 N N . GLU A 1 85 ? -7.612 4.612 -5.289 1.00 90.00 85 GLU A N 1
ATOM 693 C CA . GLU A 1 85 ? -7.064 5.614 -6.213 1.00 90.00 85 GLU A CA 1
ATOM 694 C C . GLU A 1 85 ? -5.562 5.459 -6.433 1.00 90.00 85 GLU A C 1
ATOM 696 O O . GLU A 1 85 ? -5.110 5.515 -7.571 1.00 90.00 85 GLU A O 1
ATOM 701 N N . GLY A 1 86 ? -4.810 5.256 -5.354 1.00 87.12 86 GLY A N 1
ATOM 702 C CA . GLY A 1 86 ? -3.357 5.191 -5.398 1.00 87.12 86 GLY A CA 1
ATOM 703 C C . GLY A 1 86 ? -2.777 3.794 -5.514 1.00 87.12 86 GLY A C 1
ATOM 704 O O . GLY A 1 86 ? -1.608 3.680 -5.828 1.00 87.12 86 GLY A O 1
ATOM 705 N N . GLY A 1 87 ? -3.529 2.741 -5.208 1.00 83.69 87 GLY A N 1
ATOM 706 C CA . GLY A 1 87 ? -3.030 1.367 -5.252 1.00 83.69 87 GLY A CA 1
ATOM 707 C C . GLY A 1 87 ? -3.531 0.618 -6.476 1.00 83.69 87 GLY A C 1
ATOM 708 O O . GLY A 1 87 ? -2.746 0.208 -7.317 1.00 83.69 87 GLY A O 1
ATOM 709 N N . CYS A 1 88 ? -4.849 0.460 -6.592 1.00 80.69 88 CYS A N 1
ATOM 710 C CA . CYS A 1 88 ? -5.438 -0.500 -7.531 1.00 80.69 88 CYS A CA 1
ATOM 711 C C . CYS A 1 88 ? -5.817 0.078 -8.909 1.00 80.69 88 CYS A C 1
ATOM 713 O O . CYS A 1 88 ? -6.249 -0.673 -9.777 1.00 80.69 88 CYS A O 1
ATOM 715 N N . ARG A 1 89 ? -5.702 1.396 -9.124 1.00 73.00 89 ARG A N 1
ATOM 716 C CA . ARG A 1 89 ? -5.974 2.058 -10.422 1.00 73.00 89 ARG A CA 1
ATOM 717 C C . ARG A 1 89 ? -4.696 2.453 -11.172 1.00 73.00 89 ARG A C 1
ATOM 719 O O . ARG A 1 89 ? -4.739 3.359 -12.006 1.00 73.00 89 ARG A O 1
ATOM 726 N N . MET A 1 90 ? -3.573 1.808 -10.857 1.00 68.75 90 MET A N 1
ATOM 727 C CA . MET A 1 90 ? -2.271 2.028 -11.505 1.00 68.75 90 MET A CA 1
ATOM 728 C C . MET A 1 90 ? -2.073 1.222 -12.778 1.00 68.75 90 MET A C 1
ATOM 730 O O . MET A 1 90 ? -2.689 0.143 -12.908 1.00 68.75 90 MET A O 1
#

InterPro domains:
  IPR014960 Domain of unknown function DUF1828 [PF08861] (2-86)

Secondary structure (DSSP, 8-state):
--B-TTSPBPP-EEEEETTTEEEEE-TTHHHHHHHHTT--STT-HHHHHHHHHHHHHTT-EEETTEEEEEEEGGGHHHHHHHHIIIIIT-

Radius of gyration: 12.94 Å; chains: 1; bounding box: 33×20×38 Å

pLDDT: mean 91.15, std 6.78, range [60.78, 97.69]

Sequence (90 aa):
MILDNFNDEITIYAIELPNNKIKLTDHDWTLNNLEEHGVNIRRSKTRRKIFENEVTSYGVVVSDDELSLTASKSKFTEAKHRFVEGGCRM

Organism: Limosilactobacillus reuteri (NCBI:txid1598)

Foldseek 3Di:
DDAEPVRDDQDWDWDDDPPQKIKIKSPLVQVVVCVVVVNPLVVDPVSVVVLQVQLVVLQWHADPNMTMHMDGNVCVVSRVVSCCVRPRHD